Protein AF-A0A354F018-F1 (afdb_monomer)

Nearest PDB structures (foldseek):
  5jdz-assembly1_B  TM=5.581E-01  e=3.450E-02  Burkholderia glumae
  2e5w-assembly2_D  TM=5.259E-01  e=1.288E+00  Pyrococcus horikoshii OT3
  2zsu-assembly3_F  TM=4.731E-01  e=2.329E+00  Pyrococcus horikoshii
  6blk-assembly2_D  TM=5.504E-01  e=3.031E+00  Mycolicibacterium hassiacum DSM 44199
  2zsu-assembly2_C  TM=3.425E-01  e=3.031E+00  Pyrococcus horikoshii

Structure (mmCIF, N/CA/C/O backbone):
data_AF-A0A354F018-F1
#
_entry.id   AF-A0A354F018-F1
#
loop_
_atom_site.group_PDB
_atom_site.id
_atom_site.type_symbol
_atom_site.label_atom_id
_atom_site.label_alt_id
_atom_site.label_comp_id
_atom_site.label_asym_id
_atom_site.label_entity_id
_atom_site.label_seq_id
_atom_site.pdbx_PDB_ins_code
_atom_site.Cartn_x
_atom_site.Cartn_y
_atom_site.Cartn_z
_atom_site.occupancy
_atom_site.B_iso_or_equiv
_atom_site.auth_seq_id
_atom_site.auth_comp_id
_atom_site.auth_asym_id
_atom_site.auth_atom_id
_atom_site.pdbx_PDB_model_num
ATOM 1 N N . MET A 1 1 ? -12.976 4.050 -12.526 1.00 58.16 1 MET A N 1
ATOM 2 C CA . MET A 1 1 ? -12.628 2.623 -12.698 1.00 58.16 1 MET A CA 1
ATOM 3 C C . MET A 1 1 ? -13.690 1.797 -11.973 1.00 58.16 1 MET A C 1
ATOM 5 O O . MET A 1 1 ? -14.255 2.316 -11.016 1.00 58.16 1 MET A O 1
ATOM 9 N N . GLN A 1 2 ? -14.106 0.640 -12.505 1.00 62.50 2 GLN A N 1
ATOM 10 C CA . GLN A 1 2 ? -15.241 -0.119 -11.941 1.00 62.50 2 GLN A CA 1
ATOM 11 C C . GLN A 1 2 ? -14.829 -0.822 -10.639 1.00 62.50 2 GLN A C 1
ATOM 13 O O . GLN A 1 2 ? -13.669 -1.192 -10.486 1.00 62.50 2 GLN A O 1
ATOM 18 N N . ARG A 1 3 ? -15.773 -0.991 -9.702 1.00 68.31 3 ARG A N 1
ATOM 19 C CA . ARG A 1 3 ? -15.528 -1.584 -8.374 1.00 68.31 3 ARG A CA 1
ATOM 20 C C . ARG A 1 3 ? -14.882 -2.971 -8.474 1.00 68.31 3 ARG A C 1
ATOM 22 O O . ARG A 1 3 ? -13.909 -3.231 -7.779 1.00 68.31 3 ARG A O 1
ATOM 29 N N . ASP A 1 4 ? -15.370 -3.800 -9.387 1.00 71.75 4 ASP A N 1
ATOM 30 C CA . ASP A 1 4 ? -14.906 -5.180 -9.567 1.00 71.75 4 ASP A CA 1
ATOM 31 C C . ASP A 1 4 ? -13.428 -5.236 -9.994 1.00 71.75 4 ASP A C 1
ATOM 33 O O . ASP A 1 4 ? -12.655 -6.061 -9.517 1.00 71.75 4 ASP A O 1
ATOM 37 N N . GLU A 1 5 ? -12.997 -4.278 -10.814 1.00 75.25 5 GLU A N 1
ATOM 38 C CA . GLU A 1 5 ? -11.613 -4.168 -11.281 1.00 75.25 5 GLU A CA 1
ATOM 39 C C . GLU A 1 5 ? -10.645 -3.789 -10.145 1.00 75.25 5 GLU A C 1
ATOM 41 O O . GLU A 1 5 ? -9.530 -4.303 -10.065 1.00 75.25 5 GLU A O 1
ATOM 46 N N . TYR A 1 6 ? -11.086 -2.929 -9.221 1.00 78.31 6 TYR A N 1
ATOM 47 C CA . TYR A 1 6 ? -10.324 -2.595 -8.014 1.00 78.31 6 TYR A CA 1
ATOM 48 C C . TYR A 1 6 ? -10.185 -3.786 -7.070 1.00 78.31 6 TYR A C 1
ATOM 50 O O . TYR A 1 6 ? -9.115 -4.001 -6.496 1.00 78.31 6 TYR A O 1
ATOM 58 N N . GLN A 1 7 ? -11.252 -4.573 -6.920 1.00 83.00 7 GLN A N 1
ATOM 59 C CA . GLN A 1 7 ? -11.214 -5.773 -6.092 1.00 83.00 7 GLN A CA 1
ATOM 60 C C . GLN A 1 7 ? -10.211 -6.788 -6.624 1.00 83.00 7 GLN A C 1
ATOM 62 O O . GLN A 1 7 ? -9.457 -7.361 -5.842 1.00 83.00 7 GLN A O 1
ATOM 67 N N . GLU A 1 8 ? -10.167 -6.973 -7.939 1.00 85.00 8 GLU A N 1
ATOM 68 C CA . GLU A 1 8 ? -9.191 -7.848 -8.579 1.00 85.00 8 GLU A CA 1
ATOM 69 C C . GLU A 1 8 ? -7.759 -7.348 -8.391 1.00 85.00 8 GLU A C 1
ATOM 71 O O . GLU A 1 8 ? -6.894 -8.117 -7.985 1.00 85.00 8 GLU A O 1
ATOM 76 N N . MET A 1 9 ? -7.501 -6.063 -8.640 1.00 85.38 9 MET A N 1
ATOM 77 C CA . MET A 1 9 ? -6.147 -5.500 -8.596 1.00 85.38 9 MET A CA 1
ATOM 78 C C . MET A 1 9 ? -5.537 -5.461 -7.197 1.00 85.38 9 MET A C 1
ATOM 80 O O . MET A 1 9 ? -4.339 -5.687 -7.045 1.00 85.38 9 MET A O 1
ATOM 84 N N . PHE A 1 10 ? -6.351 -5.184 -6.179 1.00 88.69 10 PHE A N 1
ATOM 85 C CA . PHE A 1 10 ? -5.887 -5.074 -4.796 1.00 88.69 10 PHE A CA 1
ATOM 86 C C . PHE A 1 10 ? -6.299 -6.265 -3.923 1.00 88.69 10 PHE A C 1
ATOM 88 O O . PHE A 1 10 ? -6.150 -6.219 -2.701 1.00 88.69 10 PHE A O 1
ATOM 95 N N . GLY A 1 11 ? -6.845 -7.329 -4.522 1.00 87.75 11 GLY A N 1
ATOM 96 C CA . GLY A 1 11 ? -7.305 -8.520 -3.806 1.00 87.75 11 GLY A CA 1
ATOM 97 C C . GLY A 1 11 ? -8.306 -8.211 -2.687 1.00 87.75 11 GLY A C 1
ATOM 98 O O . GLY A 1 11 ? -8.196 -8.785 -1.603 1.00 87.75 11 GLY A O 1
ATOM 99 N N . LEU A 1 12 ? -9.229 -7.265 -2.904 1.00 90.06 12 LEU A N 1
ATOM 100 C CA . LEU A 1 12 ? -10.148 -6.791 -1.861 1.00 90.06 12 LEU A CA 1
ATOM 101 C C . LEU A 1 12 ? -11.208 -7.845 -1.543 1.00 90.06 12 LEU A C 1
ATOM 103 O O . LEU A 1 12 ? -11.985 -8.261 -2.408 1.00 90.06 12 LEU A O 1
ATOM 107 N N . SER A 1 13 ? -11.272 -8.234 -0.273 1.00 89.62 13 SER A N 1
ATOM 108 C CA . SER A 1 13 ? -12.320 -9.105 0.248 1.00 89.62 13 SER A CA 1
ATOM 109 C C . SER A 1 13 ? -13.630 -8.334 0.491 1.00 89.62 13 SER A C 1
ATOM 111 O O . SER A 1 13 ? -13.626 -7.106 0.601 1.00 89.62 13 SER A O 1
ATOM 113 N N . PRO A 1 14 ? -14.779 -9.021 0.635 1.00 88.06 14 PRO A N 1
ATOM 114 C CA . PRO A 1 14 ? -16.021 -8.370 1.054 1.00 88.06 14 PRO A CA 1
ATOM 115 C C . PRO A 1 14 ? -15.933 -7.669 2.415 1.00 88.06 14 PRO A C 1
ATOM 117 O O . PRO A 1 14 ? -16.726 -6.767 2.670 1.00 88.06 14 PRO A O 1
ATOM 120 N N . ASP A 1 15 ? -15.016 -8.088 3.290 1.00 88.19 15 ASP A N 1
ATOM 121 C CA . ASP A 1 15 ? -14.801 -7.446 4.587 1.00 88.19 15 ASP A CA 1
ATOM 122 C C . ASP A 1 15 ? -13.937 -6.188 4.459 1.00 88.19 15 ASP A C 1
ATOM 124 O O . ASP A 1 15 ? -14.271 -5.178 5.073 1.00 88.19 15 ASP A O 1
ATOM 128 N N . ASP A 1 16 ? -12.925 -6.200 3.584 1.00 90.06 16 ASP A N 1
ATOM 129 C CA . ASP A 1 16 ? -12.125 -5.009 3.251 1.00 90.06 16 ASP A CA 1
ATOM 130 C C . ASP A 1 16 ? -13.037 -3.861 2.787 1.00 90.06 16 ASP A C 1
ATOM 132 O O . ASP A 1 16 ? -12.900 -2.721 3.222 1.00 90.06 16 ASP A O 1
ATOM 136 N N . LEU A 1 17 ? -14.037 -4.181 1.957 1.00 87.69 17 LEU A N 1
ATOM 137 C CA . LEU A 1 17 ? -14.998 -3.214 1.417 1.00 87.69 17 LEU A CA 1
ATOM 138 C C . LEU A 1 17 ? -15.975 -2.626 2.446 1.00 87.69 17 LEU A C 1
ATOM 140 O O . LEU A 1 17 ? -16.698 -1.684 2.120 1.00 87.69 17 LEU A O 1
ATOM 144 N N . LYS A 1 18 ? -16.049 -3.190 3.656 1.00 89.75 18 LYS A N 1
ATOM 145 C CA . LYS A 1 18 ? -16.838 -2.621 4.760 1.00 89.75 18 LYS A CA 1
ATOM 146 C C . LYS A 1 18 ? -16.036 -1.601 5.570 1.00 89.75 18 LYS A C 1
ATOM 148 O O . LYS A 1 18 ? -16.643 -0.850 6.329 1.00 89.75 18 LYS A O 1
ATOM 153 N N . GLY A 1 19 ? -14.708 -1.624 5.451 1.00 88.38 19 GLY A N 1
ATOM 154 C CA . GLY A 1 19 ? -13.796 -0.751 6.178 1.00 88.38 19 GLY A CA 1
ATOM 155 C C . GLY A 1 19 ? -13.639 0.626 5.542 1.00 88.38 19 GLY A C 1
ATOM 156 O O . GLY A 1 19 ? -14.232 0.953 4.512 1.00 88.38 19 GLY A O 1
ATOM 157 N N . HIS A 1 20 ? -12.812 1.445 6.182 1.00 92.19 20 HIS A N 1
ATOM 158 C CA . HIS A 1 20 ? -12.466 2.774 5.701 1.00 92.19 20 HIS A CA 1
ATOM 159 C C . HIS A 1 20 ? -11.264 2.663 4.761 1.00 92.19 20 HIS A C 1
ATOM 161 O O . HIS A 1 20 ? -10.153 2.363 5.201 1.00 92.19 20 HIS A O 1
ATOM 167 N N . ILE A 1 21 ? -11.493 2.897 3.468 1.00 92.19 21 ILE A N 1
ATOM 168 C CA . ILE A 1 21 ? -10.464 2.807 2.429 1.00 92.19 21 ILE A CA 1
ATOM 169 C C . ILE A 1 21 ? -10.047 4.214 1.995 1.00 92.19 21 ILE A C 1
ATOM 171 O O . ILE A 1 21 ? -10.895 5.024 1.623 1.00 92.19 21 ILE A O 1
ATOM 175 N N . LEU A 1 22 ? -8.743 4.482 2.015 1.00 90.44 22 LEU A N 1
ATOM 176 C CA . LEU A 1 22 ? -8.129 5.646 1.385 1.00 90.44 22 LEU A CA 1
ATOM 177 C C . LEU A 1 22 ? -7.671 5.280 -0.030 1.00 90.44 22 LEU A C 1
ATOM 179 O O . LEU A 1 22 ? -6.771 4.460 -0.211 1.00 90.44 22 LEU A O 1
ATOM 183 N N . GLU A 1 23 ? -8.257 5.917 -1.037 1.00 86.50 23 GLU A N 1
ATOM 184 C CA . GLU A 1 23 ? -7.791 5.818 -2.420 1.00 86.50 23 GLU A CA 1
ATOM 185 C C . GLU A 1 23 ? -6.643 6.809 -2.658 1.00 86.50 23 GLU A C 1
ATOM 187 O O . GLU A 1 23 ? -6.711 7.972 -2.256 1.00 86.50 2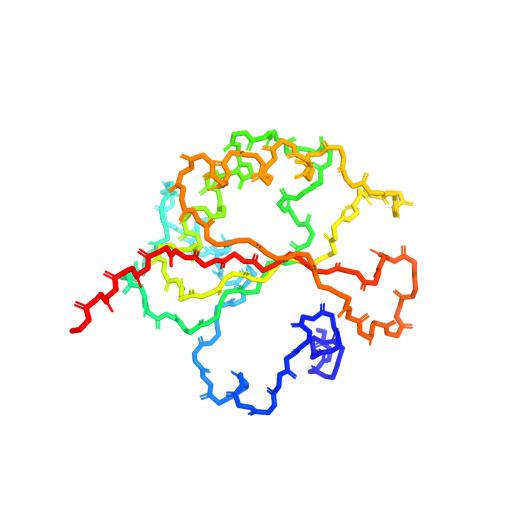3 GLU A O 1
ATOM 192 N N . TYR A 1 24 ? -5.586 6.397 -3.360 1.00 73.69 24 TYR A N 1
ATOM 193 C CA . TYR A 1 24 ? -4.441 7.277 -3.629 1.00 73.69 24 TYR A CA 1
ATOM 194 C C . TYR A 1 24 ? -4.798 8.552 -4.393 1.00 73.69 24 TYR A C 1
ATOM 196 O O . TYR A 1 24 ? -4.130 9.563 -4.216 1.00 73.69 24 TYR A O 1
ATOM 204 N N . SER A 1 25 ? -5.834 8.541 -5.238 1.00 72.69 25 SER A N 1
ATOM 205 C CA . SER A 1 25 ? -6.304 9.774 -5.882 1.00 72.69 25 SER A CA 1
ATOM 206 C C . SER A 1 25 ? -6.768 10.804 -4.858 1.00 72.69 25 SER A C 1
ATOM 208 O O . SER A 1 25 ? -6.535 11.995 -5.042 1.00 72.69 25 SER A O 1
ATOM 210 N N . ASP A 1 26 ? -7.384 10.350 -3.770 1.00 71.88 26 ASP A N 1
ATOM 211 C CA . ASP A 1 26 ? -7.836 11.218 -2.689 1.00 71.88 26 ASP A CA 1
ATOM 212 C C . ASP A 1 26 ? -6.648 11.654 -1.825 1.00 71.88 26 ASP A C 1
ATOM 214 O O . ASP A 1 26 ? -6.560 12.820 -1.447 1.00 71.88 26 ASP A O 1
ATOM 218 N N . ALA A 1 27 ? -5.676 10.761 -1.606 1.00 67.31 27 ALA A N 1
ATOM 219 C CA . ALA A 1 27 ? -4.414 11.098 -0.948 1.00 67.31 27 ALA A CA 1
ATOM 220 C C . ALA A 1 27 ? -3.602 12.150 -1.732 1.00 67.31 27 ALA A C 1
ATOM 222 O O . ALA A 1 27 ? -3.107 13.109 -1.148 1.00 67.31 27 ALA A O 1
ATOM 223 N N . LEU A 1 28 ? -3.500 12.016 -3.059 1.00 70.12 28 LEU A N 1
ATOM 224 C CA . LEU A 1 28 ? -2.783 12.957 -3.923 1.00 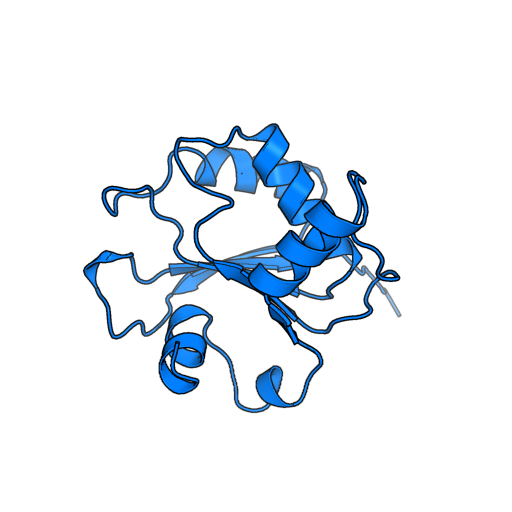70.12 28 LEU A CA 1
ATOM 225 C C . LEU A 1 28 ? -3.440 14.339 -3.907 1.00 70.12 28 LEU A C 1
ATOM 227 O O . LEU A 1 28 ? -2.750 15.339 -3.734 1.00 70.12 28 LEU A O 1
ATOM 231 N N . ARG A 1 29 ? -4.773 14.393 -4.009 1.00 69.1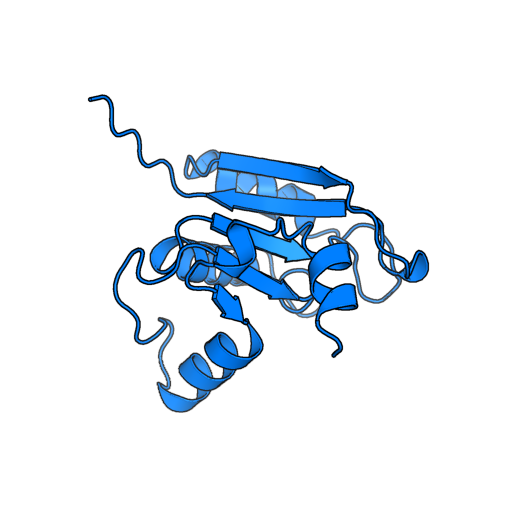2 29 ARG A N 1
ATOM 232 C CA . ARG A 1 29 ? -5.521 15.650 -3.869 1.00 69.12 29 ARG A CA 1
ATOM 233 C C . ARG A 1 29 ? -5.283 16.296 -2.509 1.00 69.12 29 ARG A C 1
ATOM 235 O O . ARG A 1 29 ? -5.072 17.501 -2.442 1.00 69.12 29 ARG A O 1
ATOM 242 N N . ALA A 1 30 ? -5.268 15.499 -1.444 1.00 61.34 30 ALA A N 1
ATOM 243 C CA . ALA A 1 30 ? -4.998 15.998 -0.104 1.00 61.34 30 ALA A CA 1
ATOM 244 C C . ALA A 1 30 ? -3.573 16.573 0.030 1.00 61.34 30 ALA A C 1
ATOM 246 O O . ALA A 1 30 ? -3.403 17.601 0.679 1.00 61.34 30 ALA A O 1
ATOM 247 N N . LEU A 1 31 ? -2.564 15.971 -0.614 1.00 65.69 31 LEU A N 1
ATOM 248 C CA . LEU A 1 31 ? -1.192 16.503 -0.654 1.00 65.69 31 LEU A CA 1
ATOM 249 C C . LEU A 1 31 ? -1.094 17.810 -1.460 1.00 65.69 31 LEU A C 1
ATOM 251 O O . LEU A 1 31 ? -0.437 18.756 -1.020 1.00 65.69 31 LEU A O 1
ATOM 255 N N . GLU A 1 32 ? -1.766 17.888 -2.613 1.00 65.12 32 GLU A N 1
ATOM 256 C CA . GLU A 1 32 ? -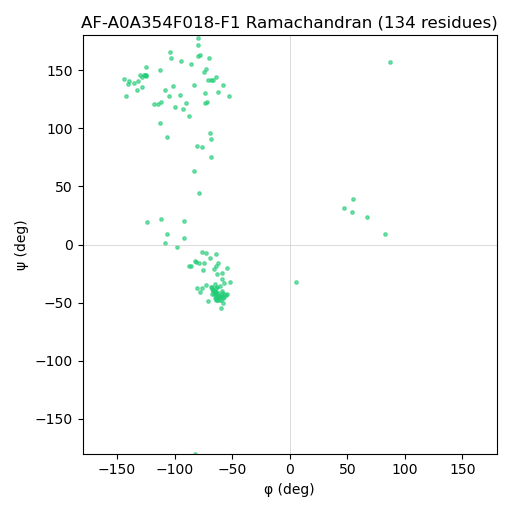1.807 19.092 -3.457 1.00 65.12 32 GLU A CA 1
ATOM 257 C C . GLU A 1 32 ? -2.501 20.267 -2.754 1.00 65.12 32 GLU A C 1
ATOM 259 O O . GLU A 1 32 ? -2.019 21.399 -2.812 1.00 65.12 32 GLU A O 1
ATOM 264 N N . GLU A 1 33 ? -3.609 20.005 -2.056 1.00 61.09 33 GLU A N 1
ATOM 265 C CA . GLU A 1 33 ? -4.357 21.014 -1.300 1.00 61.09 33 GLU A CA 1
ATOM 266 C C . GLU A 1 33 ? -3.620 21.455 -0.024 1.00 61.09 33 GLU A C 1
ATOM 268 O O . GLU A 1 33 ? -3.688 22.627 0.351 1.00 61.09 33 GLU A O 1
ATOM 273 N N . ALA A 1 34 ? -2.895 20.547 0.639 1.00 55.38 34 ALA A N 1
ATOM 274 C CA . ALA A 1 34 ? -2.225 20.839 1.906 1.00 55.38 34 ALA A CA 1
ATOM 275 C C . ALA A 1 34 ? -0.873 21.559 1.751 1.00 55.38 34 ALA A C 1
ATOM 277 O O . ALA A 1 34 ? -0.359 22.102 2.735 1.00 55.38 34 ALA A O 1
ATOM 278 N N . SER A 1 35 ? -0.272 21.594 0.550 1.00 55.97 35 SER A N 1
ATOM 279 C CA . SER A 1 35 ? 1.103 22.094 0.328 1.00 55.97 35 SER A CA 1
ATOM 280 C C . SER A 1 35 ? 2.110 21.525 1.348 1.00 55.97 35 SER A C 1
ATOM 282 O O . SER A 1 35 ? 3.046 22.204 1.767 1.00 55.97 35 SER A O 1
ATOM 284 N N . HIS A 1 36 ? 1.864 20.293 1.799 1.00 55.22 36 HIS A N 1
ATOM 285 C CA . HIS A 1 36 ? 2.556 19.639 2.907 1.00 55.22 36 HIS A CA 1
ATOM 286 C C . HIS A 1 36 ? 3.139 18.304 2.458 1.00 55.22 36 HIS A C 1
ATOM 288 O O . HIS A 1 36 ? 2.610 17.640 1.570 1.00 55.22 36 HIS A O 1
ATOM 294 N N . GLU A 1 37 ? 4.208 17.890 3.133 1.00 67.31 37 GLU A N 1
ATOM 295 C CA . GLU A 1 37 ? 4.824 16.567 2.967 1.00 67.31 37 GLU A CA 1
ATOM 296 C C . GLU A 1 37 ? 4.016 15.445 3.657 1.00 67.31 37 GLU A C 1
ATOM 298 O O . GLU A 1 37 ? 4.332 14.272 3.479 1.00 67.31 37 GLU A O 1
ATOM 303 N N . ALA A 1 38 ? 2.969 15.793 4.418 1.00 82.12 38 ALA A N 1
ATOM 304 C CA . ALA A 1 38 ? 2.134 14.870 5.186 1.00 82.12 38 ALA A CA 1
ATOM 305 C C . ALA A 1 38 ? 0.645 15.009 4.830 1.00 82.12 38 ALA A C 1
ATOM 307 O O . ALA A 1 38 ? 0.147 16.106 4.567 1.00 82.12 38 ALA A O 1
ATOM 308 N N . LEU A 1 39 ? -0.073 13.888 4.861 1.00 86.50 39 LEU A N 1
ATOM 309 C CA . LEU A 1 39 ? -1.511 13.816 4.660 1.00 86.50 39 LEU A CA 1
ATOM 310 C C . LEU A 1 39 ? -2.259 14.417 5.864 1.00 86.50 39 LEU A C 1
ATOM 312 O O . LEU A 1 39 ? -1.887 14.157 7.012 1.00 86.50 39 LEU A O 1
ATOM 316 N N . PRO A 1 40 ? -3.364 15.149 5.640 1.00 90.19 40 PRO A N 1
ATOM 317 C CA . PRO A 1 40 ? -4.155 15.790 6.691 1.00 90.19 40 PRO A CA 1
ATOM 318 C C . PRO A 1 40 ? -5.089 14.796 7.408 1.00 90.19 40 PRO A C 1
ATOM 320 O O . PRO A 1 40 ? -6.264 15.082 7.635 1.00 90.19 40 PRO A O 1
ATOM 323 N N . PHE A 1 41 ? -4.579 13.610 7.737 1.00 89.94 41 PHE A N 1
ATOM 324 C CA . PHE A 1 41 ? -5.301 12.562 8.452 1.00 89.94 41 PHE A CA 1
ATOM 325 C C . PHE A 1 41 ? -4.522 12.13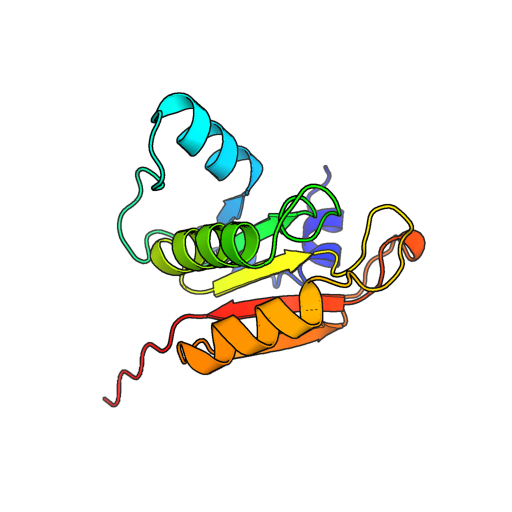5 9.694 1.00 89.94 41 PHE A C 1
ATOM 327 O O . PHE A 1 41 ? -3.286 12.096 9.684 1.00 89.94 41 PHE A O 1
ATOM 334 N N . ASP A 1 42 ? -5.254 11.784 10.746 1.00 91.31 42 ASP A N 1
ATOM 335 C CA . ASP A 1 42 ? -4.679 11.213 11.959 1.00 91.31 42 ASP A CA 1
ATOM 336 C C . ASP A 1 42 ? -4.158 9.790 11.696 1.00 91.31 42 ASP A C 1
ATOM 338 O O . ASP A 1 42 ? -4.550 9.119 10.730 1.00 91.31 42 ASP A O 1
ATOM 342 N N . ASP A 1 43 ? -3.279 9.317 12.575 1.00 91.50 43 ASP A N 1
ATOM 343 C CA . ASP A 1 43 ? -2.728 7.966 12.503 1.00 91.50 43 ASP A CA 1
ATOM 344 C C . ASP A 1 43 ? -3.848 6.911 12.537 1.00 91.50 43 ASP A C 1
ATOM 346 O O . ASP A 1 43 ? -4.787 7.001 13.330 1.00 91.50 43 ASP A O 1
ATOM 350 N N . PHE A 1 44 ? -3.733 5.888 11.687 1.00 90.88 44 PHE A N 1
ATOM 351 C CA . PHE A 1 44 ? -4.683 4.770 11.588 1.00 90.88 44 PHE A CA 1
ATOM 352 C C . PHE A 1 44 ? -6.158 5.170 11.378 1.00 90.88 44 PHE A C 1
ATOM 354 O O . PHE A 1 44 ? -7.064 4.417 11.747 1.00 90.88 44 PHE A O 1
ATOM 361 N N . THR A 1 45 ? -6.410 6.326 10.755 1.00 93.62 45 THR A N 1
ATOM 362 C CA . THR A 1 45 ? -7.751 6.762 10.321 1.00 93.62 45 THR A CA 1
ATOM 363 C C . THR A 1 45 ? -8.416 5.750 9.380 1.00 93.62 45 THR A C 1
ATOM 365 O O . THR A 1 45 ? -9.640 5.595 9.394 1.00 93.62 45 THR A O 1
ATOM 368 N N . PHE A 1 46 ? -7.618 5.057 8.565 1.00 93.69 46 PHE A N 1
ATOM 369 C CA . PHE A 1 46 ? -8.086 4.116 7.554 1.00 93.69 46 PHE A CA 1
ATOM 370 C C . PHE A 1 46 ? -7.700 2.675 7.894 1.00 93.69 46 PHE A C 1
ATOM 372 O O . PHE A 1 46 ? -6.659 2.395 8.493 1.00 93.69 46 PHE A O 1
ATOM 379 N N . ASP A 1 47 ? -8.529 1.731 7.462 1.00 93.19 47 ASP A N 1
ATOM 380 C CA . ASP A 1 47 ? -8.188 0.312 7.517 1.00 93.19 47 ASP A CA 1
ATOM 381 C C . ASP A 1 47 ? -7.225 -0.050 6.382 1.00 93.19 47 ASP A C 1
ATOM 383 O O . ASP A 1 47 ? -6.256 -0.776 6.601 1.00 93.19 47 ASP A O 1
ATOM 387 N N . LEU A 1 48 ? -7.458 0.498 5.184 1.00 93.38 48 LEU A N 1
ATOM 388 C CA . LEU A 1 48 ? -6.661 0.230 3.988 1.00 93.38 48 LEU A CA 1
ATOM 389 C C . LEU A 1 48 ? -6.333 1.515 3.229 1.00 93.38 48 LEU A C 1
ATOM 391 O O . LEU A 1 48 ? -7.205 2.353 3.025 1.00 93.38 48 LEU A O 1
ATOM 395 N N . ALA A 1 49 ? -5.104 1.624 2.731 1.00 93.19 49 ALA A N 1
ATOM 396 C CA . ALA A 1 49 ? -4.727 2.590 1.705 1.00 93.19 49 ALA A CA 1
ATOM 397 C C . ALA A 1 49 ? -4.391 1.861 0.398 1.00 93.19 49 ALA A C 1
ATOM 399 O O . ALA A 1 49 ? -3.508 1.002 0.368 1.00 93.19 49 ALA A O 1
ATOM 400 N N . LEU A 1 50 ? -5.083 2.201 -0.691 1.00 91.56 50 LEU A N 1
ATOM 401 C CA . LEU A 1 50 ?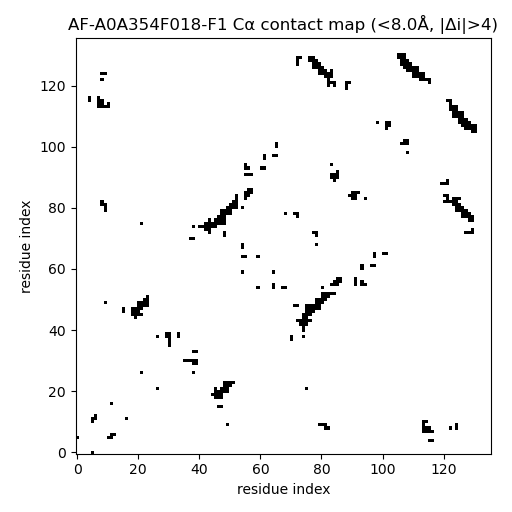 -4.862 1.607 -2.010 1.00 91.56 50 LEU A CA 1
ATOM 402 C C . LEU A 1 50 ? -4.013 2.539 -2.861 1.00 91.56 50 LEU A C 1
ATOM 404 O O . LEU A 1 50 ? -4.414 3.658 -3.178 1.00 91.56 50 LEU A O 1
ATOM 408 N N . CYS A 1 51 ? -2.840 2.057 -3.252 1.00 86.12 51 CYS A N 1
ATOM 409 C CA . CYS A 1 51 ? -1.872 2.802 -4.027 1.00 86.12 51 CYS A CA 1
ATOM 410 C C . CYS A 1 51 ? -1.714 2.205 -5.435 1.00 86.12 51 CYS A C 1
ATOM 412 O O . CYS A 1 51 ? -1.078 1.159 -5.606 1.00 86.12 51 CYS A O 1
ATOM 414 N N . PRO A 1 52 ? -2.281 2.842 -6.471 1.00 75.38 52 PRO A N 1
ATOM 415 C CA . PRO A 1 52 ? -1.992 2.499 -7.842 1.00 75.38 52 PRO A CA 1
ATOM 416 C C . PRO A 1 52 ? -0.584 2.988 -8.206 1.00 75.38 52 PRO A C 1
ATOM 418 O O . PRO A 1 52 ? -0.131 3.992 -7.674 1.00 75.38 52 PRO A O 1
ATOM 421 N N . TYR A 1 53 ? 0.062 2.286 -9.134 1.00 69.06 53 TYR A N 1
ATOM 422 C CA . TYR A 1 53 ? 1.312 2.521 -9.890 1.00 69.06 53 TYR A CA 1
ATOM 423 C C . TYR A 1 53 ? 2.254 3.716 -9.628 1.00 69.06 53 TYR A C 1
ATOM 425 O O . TYR A 1 53 ? 3.451 3.569 -9.843 1.00 69.06 53 TYR A O 1
ATOM 433 N N . ALA A 1 54 ? 1.773 4.886 -9.213 1.00 66.75 54 ALA A N 1
ATOM 434 C CA . ALA A 1 54 ? 2.530 6.121 -9.035 1.00 66.75 54 ALA A CA 1
ATOM 435 C C . ALA A 1 54 ? 3.795 5.964 -8.172 1.00 66.75 54 ALA A C 1
ATOM 437 O O . ALA A 1 54 ? 4.798 6.619 -8.440 1.00 66.75 54 ALA A O 1
ATOM 438 N N . VAL A 1 55 ? 3.784 5.063 -7.185 1.00 71.69 55 VAL A N 1
ATOM 439 C CA . VAL A 1 55 ? 4.877 4.914 -6.209 1.00 71.69 55 VAL A CA 1
ATOM 440 C C . VAL A 1 55 ? 6.066 4.076 -6.677 1.00 71.69 55 VAL A C 1
ATOM 442 O O . VAL A 1 55 ? 7.099 4.126 -6.028 1.00 71.69 55 VAL A O 1
ATOM 445 N N . LEU A 1 56 ? 5.956 3.308 -7.766 1.00 76.56 56 LEU A N 1
ATOM 446 C CA . LEU A 1 56 ? 7.037 2.428 -8.253 1.00 76.56 56 LEU A CA 1
ATOM 447 C C . LEU A 1 56 ? 7.435 2.714 -9.712 1.00 76.56 56 LEU A C 1
ATOM 449 O O . LEU A 1 56 ? 8.046 1.866 -10.365 1.00 76.56 56 LEU A O 1
ATOM 453 N N . THR A 1 57 ? 7.097 3.901 -10.224 1.00 76.75 57 THR A N 1
ATOM 454 C CA . THR A 1 57 ? 7.439 4.313 -11.595 1.00 76.75 57 THR A CA 1
ATOM 455 C C . THR A 1 57 ? 8.882 4.797 -11.732 1.00 76.75 57 THR A C 1
ATOM 457 O O . THR A 1 57 ? 9.504 5.223 -10.762 1.00 76.75 57 THR A O 1
ATOM 460 N N . ASP A 1 58 ? 9.377 4.831 -12.971 1.00 72.44 58 ASP A N 1
ATOM 461 C CA . ASP A 1 58 ? 10.725 5.306 -13.325 1.00 72.44 58 ASP A CA 1
ATOM 462 C C . ASP A 1 58 ? 10.973 6.789 -12.983 1.00 72.44 58 ASP A C 1
ATOM 464 O O . ASP A 1 58 ? 12.116 7.242 -12.960 1.00 72.44 58 ASP A O 1
ATOM 468 N N . ALA A 1 59 ? 9.909 7.559 -12.727 1.00 77.00 59 ALA A N 1
ATOM 469 C CA . ALA A 1 59 ? 9.999 8.949 -12.284 1.00 77.00 59 ALA A CA 1
ATOM 470 C C . ALA A 1 59 ? 10.321 9.081 -10.784 1.00 77.00 59 ALA A C 1
ATOM 472 O O . ALA A 1 59 ? 10.717 10.158 -10.337 1.00 77.00 59 ALA A O 1
ATOM 473 N N . GLN A 1 60 ? 10.157 8.003 -10.012 1.00 82.06 60 GLN A N 1
ATOM 474 C CA . GLN A 1 60 ? 10.383 7.994 -8.573 1.00 82.06 60 GLN A CA 1
ATOM 475 C C . GLN A 1 60 ? 11.794 7.525 -8.216 1.00 82.06 60 GLN A C 1
ATOM 477 O O . GLN A 1 60 ? 12.469 6.805 -8.948 1.00 82.06 60 GLN A O 1
ATOM 482 N N . THR A 1 61 ? 12.228 7.918 -7.024 1.00 88.38 61 THR A N 1
ATOM 483 C CA . THR A 1 61 ? 13.428 7.393 -6.366 1.00 88.38 61 THR A CA 1
ATOM 484 C C . THR A 1 61 ? 13.033 6.426 -5.255 1.00 88.38 61 THR A C 1
ATOM 486 O O . THR A 1 61 ? 11.887 6.416 -4.800 1.00 88.38 61 THR A O 1
ATOM 489 N N . VAL A 1 62 ? 13.986 5.634 -4.758 1.00 90.38 62 VAL A N 1
ATOM 490 C CA . VAL A 1 62 ? 13.749 4.761 -3.595 1.00 90.38 62 VAL A CA 1
ATOM 491 C C . VAL A 1 62 ? 13.282 5.580 -2.387 1.00 90.38 62 VAL A C 1
ATOM 493 O O . VAL A 1 62 ? 12.282 5.230 -1.769 1.00 90.38 62 VAL A O 1
ATOM 496 N N . ASP A 1 63 ? 13.931 6.712 -2.106 1.00 89.38 63 ASP A N 1
ATOM 497 C CA . ASP A 1 63 ? 13.608 7.552 -0.946 1.00 89.38 63 ASP A CA 1
ATOM 498 C C . ASP A 1 63 ? 12.214 8.178 -1.032 1.00 89.38 63 ASP A C 1
ATOM 500 O O . ASP A 1 63 ? 11.474 8.179 -0.050 1.00 89.38 63 ASP A O 1
ATOM 504 N N . THR A 1 64 ? 11.828 8.671 -2.212 1.00 87.69 64 THR A N 1
ATOM 505 C CA . THR A 1 64 ? 10.486 9.243 -2.423 1.00 87.69 64 THR A CA 1
ATOM 506 C C . THR A 1 64 ? 9.405 8.169 -2.342 1.00 87.69 64 THR A C 1
ATOM 508 O O . THR A 1 64 ? 8.354 8.400 -1.749 1.00 87.69 64 THR A O 1
ATOM 511 N N . SER A 1 65 ? 9.677 6.972 -2.869 1.00 89.38 65 SER A N 1
ATOM 512 C CA . SER A 1 65 ? 8.782 5.815 -2.754 1.00 89.38 65 SER A CA 1
ATOM 513 C C . SER A 1 65 ? 8.584 5.414 -1.292 1.00 89.38 65 SER A C 1
ATOM 515 O O . SER A 1 65 ? 7.451 5.273 -0.838 1.00 89.38 65 SER A O 1
ATOM 517 N N . LEU A 1 66 ? 9.675 5.301 -0.528 1.00 91.44 66 LEU A N 1
ATOM 518 C CA . LEU A 1 66 ? 9.626 4.998 0.901 1.00 91.44 66 LEU A CA 1
ATOM 519 C C . LEU A 1 66 ? 8.876 6.078 1.685 1.00 91.44 66 LEU A C 1
ATOM 521 O O . LEU A 1 66 ? 8.034 5.739 2.508 1.00 91.44 66 LEU A O 1
ATOM 525 N N . ALA A 1 67 ? 9.126 7.363 1.420 1.00 89.50 67 ALA A N 1
ATOM 526 C CA . ALA A 1 67 ? 8.425 8.462 2.085 1.00 89.50 67 ALA A CA 1
ATOM 527 C C . ALA A 1 67 ? 6.902 8.385 1.880 1.00 89.50 67 ALA A C 1
ATOM 529 O O . ALA A 1 67 ? 6.154 8.451 2.852 1.00 89.50 67 ALA A O 1
ATOM 530 N N . MET A 1 68 ? 6.446 8.150 0.645 1.00 88.12 68 MET A N 1
ATOM 531 C CA . MET A 1 68 ? 5.017 7.981 0.361 1.00 88.12 68 MET A CA 1
ATOM 532 C C . MET A 1 68 ? 4.427 6.756 1.063 1.00 88.12 68 MET A C 1
ATOM 534 O O . MET A 1 68 ? 3.350 6.843 1.645 1.00 88.12 68 MET A O 1
ATOM 538 N N . ILE A 1 69 ? 5.116 5.612 1.026 1.00 91.19 69 ILE A N 1
ATOM 539 C CA . ILE A 1 69 ? 4.618 4.379 1.652 1.00 91.19 69 ILE A CA 1
ATOM 540 C C . ILE A 1 69 ? 4.531 4.538 3.171 1.00 91.19 69 ILE A C 1
ATOM 542 O O . ILE A 1 69 ? 3.537 4.119 3.758 1.00 91.19 69 ILE A O 1
ATOM 546 N N . ARG A 1 70 ? 5.528 5.172 3.800 1.00 91.44 70 ARG A N 1
ATOM 547 C CA . ARG A 1 70 ? 5.517 5.481 5.238 1.00 91.44 70 ARG A CA 1
ATOM 548 C C . ARG A 1 70 ? 4.334 6.366 5.599 1.00 91.44 70 ARG A C 1
ATOM 550 O O . ARG A 1 70 ? 3.639 6.075 6.564 1.00 91.44 70 ARG A O 1
ATOM 557 N N . GLU A 1 71 ? 4.079 7.407 4.813 1.00 90.94 71 GLU A N 1
ATOM 558 C CA . GLU A 1 71 ? 2.973 8.319 5.091 1.00 90.94 71 GLU A CA 1
ATOM 559 C C . GLU A 1 71 ? 1.608 7.635 4.930 1.00 90.94 71 GLU A C 1
ATOM 561 O O . GLU A 1 71 ? 0.722 7.802 5.765 1.00 90.94 71 GLU A O 1
ATOM 566 N N . LEU A 1 72 ? 1.451 6.771 3.923 1.00 91.38 72 LEU A N 1
ATOM 567 C CA . LEU A 1 72 ? 0.251 5.942 3.787 1.00 91.38 72 LEU A CA 1
ATOM 568 C C . LEU A 1 72 ? 0.112 4.943 4.946 1.00 91.38 72 LEU A C 1
ATOM 570 O O . LEU A 1 72 ? -0.989 4.750 5.455 1.00 91.38 72 LEU A O 1
ATOM 574 N N . ALA A 1 73 ? 1.213 4.335 5.390 1.00 92.38 73 ALA A N 1
ATOM 575 C CA . ALA A 1 73 ? 1.223 3.384 6.500 1.00 92.38 73 ALA A CA 1
ATOM 576 C C . ALA A 1 73 ? 1.062 4.052 7.877 1.00 92.38 73 ALA A C 1
ATOM 578 O O . ALA A 1 73 ? 0.741 3.375 8.851 1.00 92.38 73 ALA A O 1
ATOM 579 N N . ARG A 1 74 ? 1.264 5.371 7.971 1.00 92.81 74 ARG A N 1
ATOM 580 C CA . ARG A 1 74 ? 0.927 6.166 9.155 1.00 92.81 74 ARG A CA 1
ATOM 581 C C . ARG A 1 74 ? -0.589 6.296 9.292 1.00 92.81 74 ARG A C 1
ATOM 583 O O . ARG A 1 74 ? -1.141 6.059 10.362 1.00 92.81 74 ARG A O 1
ATOM 590 N N . VAL A 1 75 ? -1.272 6.653 8.204 1.00 93.12 75 VAL A N 1
ATOM 591 C CA . VAL A 1 75 ? -2.719 6.934 8.219 1.00 93.12 75 VAL A CA 1
ATOM 592 C C . VAL A 1 75 ? -3.588 5.687 8.042 1.00 93.12 75 VAL A C 1
ATOM 594 O O . VAL A 1 75 ? -4.770 5.728 8.382 1.00 93.12 75 VAL A O 1
ATOM 597 N N . ALA A 1 76 ? -3.035 4.583 7.531 1.00 93.31 76 ALA A N 1
ATOM 598 C CA . ALA A 1 76 ? -3.753 3.333 7.294 1.00 93.31 76 ALA A CA 1
ATOM 599 C C . ALA A 1 76 ? -3.092 2.128 7.976 1.00 93.31 76 ALA A C 1
ATOM 601 O O . ALA A 1 76 ? -1.869 2.023 8.030 1.00 93.31 76 ALA A O 1
ATOM 602 N N . LYS A 1 77 ? -3.903 1.171 8.445 1.00 93.25 77 LYS A N 1
ATOM 603 C CA . LYS A 1 77 ? -3.400 -0.072 9.068 1.00 93.25 77 LYS A CA 1
ATOM 604 C C . LYS A 1 77 ? -2.635 -0.956 8.080 1.00 93.25 77 LYS A C 1
ATOM 606 O O . LYS A 1 77 ? -1.674 -1.618 8.466 1.00 93.25 77 LYS A O 1
ATOM 611 N N . GLU A 1 78 ? -3.054 -0.964 6.818 1.00 94.56 78 GLU A N 1
ATOM 612 C CA . GLU A 1 78 ? -2.392 -1.687 5.737 1.00 94.56 78 GLU A CA 1
ATOM 613 C C . GLU A 1 78 ? -2.400 -0.855 4.444 1.00 94.56 78 GLU A C 1
ATOM 615 O O . GLU A 1 78 ? -3.400 -0.246 4.071 1.00 94.56 78 GLU A O 1
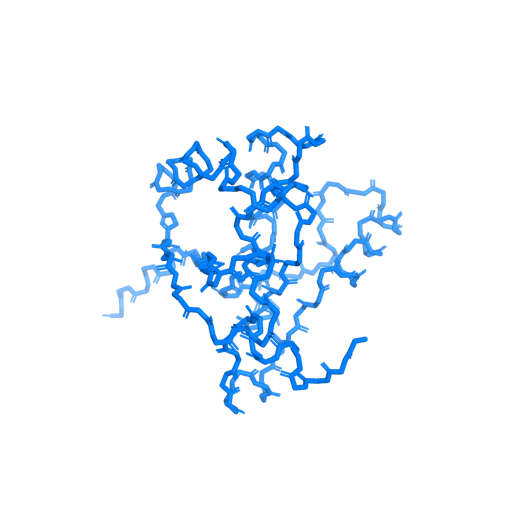ATOM 620 N N . VAL A 1 79 ? -1.278 -0.857 3.729 1.00 94.25 79 VAL A N 1
ATOM 621 C CA . VAL A 1 79 ? -1.109 -0.243 2.411 1.00 94.25 79 VAL A CA 1
ATOM 622 C C . VAL A 1 79 ? -0.992 -1.346 1.369 1.00 94.25 79 VAL A C 1
ATOM 624 O O . VAL A 1 79 ? -0.219 -2.290 1.536 1.00 94.25 79 VAL A O 1
ATOM 627 N N . ARG A 1 80 ? -1.732 -1.219 0.270 1.00 94.06 80 ARG A N 1
ATOM 628 C CA . ARG A 1 80 ? -1.696 -2.143 -0.866 1.00 94.06 80 ARG A CA 1
ATOM 629 C C . ARG A 1 80 ? -1.244 -1.411 -2.119 1.00 94.06 80 ARG A C 1
ATOM 631 O O . ARG A 1 80 ? -1.886 -0.455 -2.536 1.00 94.06 80 ARG A O 1
ATOM 638 N N . ILE A 1 81 ? -0.150 -1.860 -2.723 1.00 91.69 81 ILE A N 1
ATOM 639 C CA . ILE A 1 81 ? 0.473 -1.224 -3.887 1.00 91.69 81 ILE A CA 1
ATOM 640 C C . ILE A 1 81 ? 0.356 -2.160 -5.084 1.00 91.69 81 ILE A C 1
ATOM 642 O O . ILE A 1 81 ? 0.864 -3.283 -5.050 1.00 91.69 81 ILE A O 1
ATOM 646 N N . PHE A 1 82 ? -0.298 -1.693 -6.146 1.00 89.38 82 PHE A N 1
ATOM 647 C CA . PHE A 1 82 ? -0.442 -2.443 -7.388 1.00 89.38 82 PHE A CA 1
ATOM 648 C C . PHE A 1 82 ? -0.397 -1.525 -8.623 1.00 89.38 82 PHE A C 1
ATOM 650 O O . PHE A 1 82 ? -1.007 -0.457 -8.639 1.00 89.38 82 PHE A O 1
ATOM 657 N N . PRO A 1 83 ? 0.218 -1.963 -9.729 1.00 87.12 83 PRO A N 1
ATOM 658 C CA . PRO A 1 83 ? 1.055 -3.154 -9.837 1.00 87.12 83 PRO A CA 1
ATOM 659 C C . PRO A 1 83 ? 2.478 -2.911 -9.315 1.00 87.12 83 PRO A C 1
ATOM 661 O O . PRO A 1 83 ? 2.868 -1.778 -9.045 1.00 87.12 83 PRO A O 1
ATOM 664 N N . LEU A 1 84 ? 3.265 -3.986 -9.220 1.00 88.44 84 LEU A N 1
ATOM 665 C CA . LEU A 1 84 ? 4.695 -3.943 -8.870 1.00 88.44 84 LEU A CA 1
ATOM 666 C C . LEU A 1 84 ? 5.630 -3.849 -10.086 1.00 88.44 84 LEU A C 1
ATOM 668 O O . LEU A 1 84 ? 6.808 -4.205 -10.010 1.00 88.44 84 LEU A O 1
ATOM 672 N N . SER A 1 85 ? 5.092 -3.408 -11.221 1.00 83.25 85 SER A N 1
ATOM 673 C CA . SER A 1 85 ? 5.806 -3.272 -12.487 1.00 83.25 85 SER A CA 1
ATOM 674 C C . SER A 1 85 ? 6.169 -1.815 -12.804 1.00 83.25 85 SER A C 1
ATOM 676 O O . SER A 1 85 ? 5.590 -0.890 -12.243 1.00 83.25 85 SER A O 1
ATOM 678 N N . ASP A 1 86 ? 7.139 -1.616 -13.693 1.00 78.56 86 ASP A N 1
ATOM 679 C CA . ASP A 1 86 ? 7.454 -0.348 -14.353 1.00 78.56 86 ASP A CA 1
ATOM 680 C C . ASP A 1 86 ? 6.494 -0.074 -15.516 1.00 78.56 86 ASP A C 1
ATOM 682 O O . ASP A 1 86 ? 5.660 -0.928 -15.846 1.00 78.56 86 ASP A O 1
ATOM 686 N N . THR A 1 87 ? 6.645 1.090 -16.170 1.00 77.31 87 THR A N 1
ATOM 687 C CA . THR A 1 87 ? 5.820 1.567 -17.306 1.00 77.31 87 THR A CA 1
ATOM 688 C C . THR A 1 87 ? 5.725 0.597 -18.490 1.00 77.31 87 THR A C 1
ATOM 690 O O . THR A 1 87 ? 4.782 0.693 -19.278 1.00 77.31 87 THR A O 1
ATOM 693 N N . GLN A 1 88 ? 6.666 -0.344 -18.605 1.00 78.06 88 GLN A N 1
ATOM 694 C CA . GLN A 1 88 ? 6.744 -1.357 -19.658 1.00 78.06 88 GLN A CA 1
ATOM 695 C C . GLN A 1 88 ? 6.154 -2.711 -19.231 1.00 78.06 88 GLN A C 1
ATOM 697 O O . GLN A 1 88 ? 6.102 -3.642 -20.036 1.00 78.06 88 GLN A O 1
ATOM 702 N N . GLY A 1 89 ? 5.685 -2.832 -17.987 1.00 77.25 89 GLY A N 1
ATOM 703 C CA . GLY A 1 89 ? 5.133 -4.064 -17.427 1.00 77.25 89 GLY A CA 1
ATOM 704 C C . GLY A 1 89 ? 6.196 -5.033 -16.898 1.00 77.25 89 GLY A C 1
ATOM 705 O O . GLY A 1 89 ? 5.855 -6.164 -16.550 1.00 77.25 89 GLY A O 1
ATOM 706 N N . LEU A 1 90 ? 7.465 -4.617 -16.817 1.00 81.81 90 LEU A N 1
ATOM 707 C CA . LEU A 1 90 ? 8.541 -5.402 -16.207 1.00 81.81 90 LEU A CA 1
ATOM 708 C C . LEU A 1 90 ? 8.580 -5.152 -14.695 1.00 81.81 90 LEU A C 1
ATOM 710 O O . LEU A 1 90 ? 8.118 -4.107 -14.257 1.00 81.81 90 LEU A O 1
ATOM 714 N N . PRO A 1 91 ? 9.107 -6.067 -13.861 1.00 84.81 91 PRO A N 1
ATOM 715 C CA . PRO A 1 91 ? 9.255 -5.805 -12.429 1.00 84.81 91 PRO A CA 1
ATOM 716 C C . PRO A 1 91 ? 10.008 -4.495 -12.173 1.00 84.81 91 PRO A C 1
ATOM 7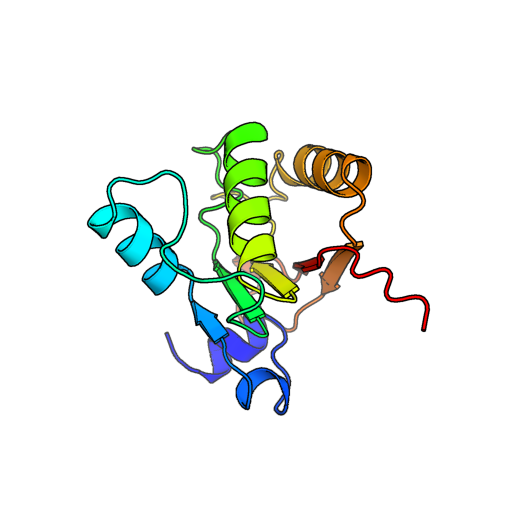18 O O . PRO A 1 91 ? 11.102 -4.305 -12.707 1.00 84.81 91 PRO A O 1
ATOM 721 N N . SER A 1 92 ? 9.434 -3.606 -11.356 1.00 88.31 92 SER A N 1
ATOM 722 C CA . SER A 1 92 ? 10.041 -2.297 -11.102 1.00 88.31 92 SER A CA 1
ATOM 723 C C . SER A 1 92 ? 11.416 -2.462 -10.439 1.00 88.31 92 SER A C 1
ATOM 725 O O . SER A 1 92 ? 11.524 -3.173 -9.431 1.00 88.31 92 SER A O 1
ATOM 727 N N . PRO A 1 93 ? 12.473 -1.783 -10.926 1.00 89.88 93 PRO A N 1
ATOM 728 C CA . PRO A 1 93 ? 13.798 -1.838 -10.306 1.00 89.88 93 PRO A CA 1
ATOM 729 C C . PRO A 1 93 ? 13.808 -1.240 -8.891 1.00 89.88 93 PRO A C 1
ATOM 731 O O . PRO A 1 93 ? 14.708 -1.538 -8.104 1.00 89.88 93 PRO A O 1
ATOM 734 N N . LEU A 1 94 ? 12.799 -0.431 -8.544 1.00 91.00 94 LEU A N 1
ATOM 735 C CA . LEU A 1 94 ? 12.628 0.146 -7.211 1.00 91.00 94 LEU A CA 1
ATOM 736 C C . LEU A 1 94 ? 12.108 -0.871 -6.188 1.00 91.00 94 LEU A C 1
ATOM 738 O O . LEU A 1 94 ? 12.332 -0.686 -4.993 1.00 91.00 94 LEU A O 1
ATOM 742 N N . LEU A 1 95 ? 11.455 -1.955 -6.629 1.00 91.06 95 LEU A N 1
ATOM 743 C CA . LEU A 1 95 ? 10.778 -2.899 -5.737 1.00 91.06 95 LEU A CA 1
ATOM 744 C C . LEU A 1 95 ? 11.730 -3.512 -4.703 1.00 91.06 95 LEU A C 1
ATOM 746 O O . LEU A 1 95 ? 11.439 -3.495 -3.511 1.00 91.06 95 LEU A O 1
ATOM 750 N N . GLY A 1 96 ? 12.876 -4.037 -5.146 1.00 93.44 96 GLY A N 1
ATOM 751 C CA . GLY A 1 96 ? 13.858 -4.666 -4.257 1.00 93.44 96 GLY A CA 1
ATOM 752 C C . GLY A 1 96 ? 14.398 -3.707 -3.185 1.00 93.44 96 GLY A C 1
ATOM 753 O O . GLY A 1 96 ? 14.297 -4.015 -1.996 1.00 93.44 96 GLY A O 1
ATOM 754 N N . PRO A 1 97 ? 14.935 -2.534 -3.571 1.00 95.38 97 PRO A N 1
ATOM 755 C CA . PRO A 1 97 ? 15.385 -1.517 -2.622 1.00 95.38 97 PRO A CA 1
ATOM 756 C C . PRO A 1 97 ? 14.293 -1.013 -1.668 1.00 95.38 97 PRO A C 1
ATOM 758 O O . PRO A 1 97 ? 14.564 -0.843 -0.482 1.00 95.38 97 PRO A O 1
ATOM 761 N N . VAL A 1 98 ? 13.060 -0.815 -2.148 1.00 94.44 98 VAL A N 1
ATOM 762 C CA . VAL A 1 98 ? 11.928 -0.392 -1.305 1.00 94.44 98 VAL A CA 1
ATOM 763 C C . VAL A 1 98 ? 11.580 -1.466 -0.276 1.00 94.44 98 VAL A C 1
ATOM 765 O O . VAL A 1 98 ? 11.450 -1.156 0.906 1.00 94.44 98 VAL A O 1
ATOM 768 N N . LEU A 1 99 ? 11.497 -2.737 -0.683 1.00 94.69 99 LEU A N 1
ATOM 769 C CA . LEU A 1 99 ? 11.283 -3.852 0.245 1.00 94.69 99 LEU A CA 1
ATOM 770 C C . LEU A 1 99 ? 12.371 -3.905 1.320 1.00 94.69 99 LEU A C 1
ATOM 772 O O . LEU A 1 99 ? 12.062 -4.122 2.491 1.00 94.69 99 LEU A O 1
ATOM 776 N N . LEU A 1 100 ? 13.634 -3.701 0.939 1.00 95.75 100 LEU A N 1
ATOM 777 C CA . LEU A 1 100 ? 14.746 -3.678 1.885 1.00 95.75 100 LEU A CA 1
ATOM 778 C C . LEU A 1 100 ? 14.605 -2.531 2.895 1.00 95.75 100 LEU A C 1
ATOM 780 O O . LEU A 1 100 ? 14.728 -2.782 4.091 1.00 95.75 100 LEU A O 1
ATOM 784 N N . GLY A 1 101 ? 14.312 -1.311 2.432 1.00 95.25 101 GLY A N 1
ATOM 785 C CA . GLY A 1 101 ? 14.121 -0.148 3.305 1.00 95.25 101 GLY A CA 1
ATOM 786 C C . GLY A 1 101 ? 12.977 -0.350 4.300 1.00 95.25 101 GLY A C 1
ATOM 787 O O . GLY A 1 101 ? 13.170 -0.203 5.504 1.00 95.25 101 GLY A O 1
ATOM 788 N N . LEU A 1 102 ? 11.820 -0.816 3.819 1.00 94.12 102 LEU A N 1
ATOM 789 C CA . LEU A 1 102 ? 10.665 -1.116 4.672 1.00 94.12 102 LEU A CA 1
ATOM 790 C C . LEU A 1 102 ? 10.988 -2.179 5.735 1.00 94.12 102 LEU A C 1
ATOM 792 O O . LEU A 1 102 ? 10.656 -1.999 6.905 1.00 94.12 102 LEU A O 1
ATOM 796 N N . ASN A 1 103 ? 11.681 -3.259 5.359 1.00 92.38 103 ASN A N 1
ATOM 797 C CA . ASN A 1 103 ? 12.102 -4.289 6.315 1.00 92.38 103 ASN A CA 1
ATOM 798 C C . ASN A 1 103 ? 13.089 -3.749 7.362 1.00 92.38 103 ASN A C 1
ATOM 800 O O . ASN A 1 103 ? 12.980 -4.097 8.534 1.00 92.38 103 ASN A O 1
ATOM 804 N N . GLN A 1 104 ? 14.043 -2.900 6.964 1.00 94.19 104 GLN A N 1
ATOM 805 C CA . GLN A 1 104 ? 14.998 -2.271 7.890 1.00 94.19 104 GLN A CA 1
ATOM 806 C C . GLN A 1 104 ? 14.312 -1.358 8.915 1.00 94.19 104 GLN A C 1
ATOM 808 O O . GLN A 1 104 ? 14.829 -1.165 10.014 1.00 94.19 104 GLN A O 1
ATOM 813 N N . GLU A 1 105 ? 13.135 -0.840 8.577 1.00 91.50 105 GLU A N 1
ATOM 814 C CA . GLU A 1 105 ? 12.288 -0.036 9.457 1.00 91.50 105 GLU A CA 1
ATOM 815 C C . GLU A 1 105 ? 11.253 -0.862 10.239 1.00 91.50 105 GLU A C 1
ATOM 817 O O . GLU A 1 105 ? 10.451 -0.299 10.981 1.00 91.50 105 GLU A O 1
ATOM 822 N N . ASN A 1 106 ? 11.303 -2.195 10.138 1.00 91.38 106 ASN A N 1
ATOM 823 C CA . ASN A 1 106 ? 10.401 -3.148 10.797 1.00 91.38 106 ASN A CA 1
ATOM 824 C C . ASN A 1 106 ? 8.943 -3.106 10.310 1.00 91.38 106 ASN A C 1
ATOM 826 O O . ASN A 1 106 ? 8.040 -3.552 11.022 1.00 91.38 106 ASN A O 1
ATOM 830 N N . TYR A 1 107 ? 8.690 -2.626 9.091 1.00 93.56 107 TYR A N 1
ATOM 831 C CA . TYR A 1 107 ? 7.393 -2.852 8.457 1.00 93.56 107 TYR A CA 1
ATOM 832 C C . TYR A 1 107 ? 7.228 -4.332 8.117 1.00 93.56 107 TYR A C 1
ATOM 834 O O . TYR A 1 107 ? 8.158 -4.992 7.646 1.00 93.56 107 TYR A O 1
ATOM 842 N N . GLY A 1 108 ? 6.013 -4.843 8.303 1.00 93.69 108 GLY A N 1
ATOM 843 C CA . GLY A 1 108 ? 5.615 -6.095 7.681 1.00 93.69 108 GLY A CA 1
ATOM 844 C C . GLY A 1 108 ? 5.379 -5.861 6.195 1.00 93.69 108 GLY A C 1
ATOM 845 O O . GLY A 1 108 ? 4.678 -4.920 5.824 1.00 93.69 108 GLY A O 1
ATOM 846 N N . VAL A 1 109 ? 5.978 -6.699 5.350 1.00 94.44 109 VAL A N 1
ATOM 847 C CA . VAL A 1 109 ? 5.793 -6.642 3.898 1.00 94.44 109 VAL A CA 1
ATOM 848 C C . VAL A 1 109 ? 5.490 -8.021 3.325 1.00 94.44 109 VAL A C 1
ATOM 850 O O . VAL A 1 109 ? 6.083 -9.020 3.729 1.00 94.44 109 VAL A O 1
ATOM 853 N N . GLU A 1 110 ? 4.584 -8.080 2.354 1.00 93.88 110 GLU A N 1
ATOM 854 C CA . GLU A 1 110 ? 4.236 -9.307 1.632 1.00 93.88 110 GLU A CA 1
ATOM 855 C C . GLU A 1 110 ? 3.995 -8.991 0.157 1.00 93.88 110 GLU A C 1
ATOM 857 O O . GLU A 1 110 ? 3.187 -8.126 -0.176 1.00 93.88 110 GLU A O 1
ATOM 862 N N . VAL A 1 111 ? 4.659 -9.725 -0.737 1.00 92.56 111 VAL A N 1
ATOM 863 C CA . VAL A 1 111 ? 4.287 -9.753 -2.156 1.00 92.56 111 VAL A CA 1
ATOM 864 C C . VAL A 1 111 ? 3.278 -10.874 -2.347 1.00 92.56 111 VAL A C 1
ATOM 866 O O . VAL A 1 111 ? 3.569 -12.029 -2.036 1.00 92.56 111 VAL A O 1
ATOM 869 N N . ARG A 1 112 ? 2.094 -10.533 -2.851 1.00 90.19 112 ARG A N 1
ATOM 870 C CA . ARG A 1 112 ? 0.973 -11.457 -2.998 1.00 90.19 112 ARG A CA 1
ATOM 871 C C . ARG A 1 112 ? 0.424 -11.431 -4.413 1.00 90.19 112 ARG A C 1
ATOM 873 O O . ARG A 1 112 ? 0.184 -10.358 -4.964 1.00 90.19 112 ARG A O 1
ATOM 880 N N . ASP A 1 113 ? 0.163 -12.614 -4.958 1.00 87.69 113 ASP A N 1
ATOM 881 C CA . ASP A 1 113 ? -0.527 -12.743 -6.235 1.00 87.69 113 ASP A CA 1
ATOM 882 C C . ASP A 1 113 ? -1.985 -12.268 -6.132 1.00 87.69 113 ASP A C 1
ATOM 884 O O . ASP A 1 113 ? -2.690 -12.531 -5.153 1.00 87.69 113 ASP A O 1
ATOM 888 N N . VAL A 1 114 ? -2.446 -11.596 -7.179 1.00 84.06 114 VAL A N 1
ATOM 889 C CA . VAL A 1 114 ? -3.796 -11.076 -7.350 1.00 84.06 114 VAL A CA 1
ATOM 890 C C . VAL A 1 114 ? -4.372 -11.533 -8.686 1.00 84.06 114 VAL A C 1
ATOM 892 O O . VAL A 1 114 ? -3.678 -11.638 -9.702 1.00 84.06 114 VAL A O 1
ATOM 895 N N . THR A 1 115 ? -5.672 -11.803 -8.690 1.00 71.62 115 THR A N 1
ATOM 896 C CA . THR A 1 115 ? -6.403 -12.297 -9.860 1.00 71.62 115 THR A CA 1
ATOM 897 C C . THR A 1 115 ? -6.795 -11.128 -10.762 1.00 71.62 115 THR A C 1
ATOM 899 O O . THR A 1 115 ? -7.970 -10.827 -10.924 1.00 71.62 115 THR A O 1
ATOM 902 N N . SER A 1 116 ? -5.811 -10.421 -11.319 1.00 62.84 116 SER A N 1
ATOM 903 C CA . SER A 1 116 ? -6.074 -9.323 -12.254 1.00 62.84 116 SER A CA 1
ATOM 904 C C . SER A 1 116 ? -6.529 -9.875 -13.607 1.00 62.84 116 SER A C 1
ATOM 906 O O . SER A 1 116 ? -5.773 -10.582 -14.278 1.00 62.84 116 SER A O 1
ATOM 908 N N . SER A 1 117 ? -7.724 -9.493 -14.067 1.00 60.16 117 SER A N 1
ATOM 909 C CA . SER A 1 117 ? -8.185 -9.749 -15.443 1.00 60.16 117 SER A CA 1
ATOM 910 C C . SER A 1 117 ? -7.351 -9.032 -16.520 1.00 60.16 117 SER A C 1
ATOM 912 O O . SER A 1 117 ? -7.505 -9.306 -17.713 1.00 60.16 117 SER A O 1
ATOM 914 N N . ARG A 1 118 ? -6.425 -8.140 -16.125 1.00 58.66 118 ARG A N 1
ATOM 915 C CA . ARG A 1 118 ? -5.475 -7.449 -17.009 1.00 58.66 118 ARG A CA 1
ATOM 916 C C . ARG A 1 118 ? -4.053 -8.009 -16.845 1.00 58.66 118 ARG A C 1
ATOM 918 O O . ARG A 1 118 ? -3.286 -7.491 -16.030 1.00 58.66 118 ARG A O 1
ATOM 925 N N . PRO A 1 119 ? -3.649 -9.002 -17.659 1.00 51.69 119 PRO A N 1
ATOM 926 C CA . PRO A 1 119 ? -2.352 -9.672 -17.522 1.00 51.69 119 PRO A CA 1
ATOM 927 C C . PRO A 1 119 ? -1.143 -8.766 -17.810 1.00 51.69 119 PRO A C 1
ATOM 929 O O . PRO A 1 119 ? -0.042 -9.046 -17.350 1.00 51.69 119 PRO A O 1
ATOM 932 N N . SER A 1 120 ? -1.325 -7.658 -18.538 1.00 55.06 120 SER A N 1
ATOM 933 C CA . SER A 1 120 ? -0.224 -6.799 -19.004 1.00 55.06 120 SER A CA 1
ATOM 934 C C . SER A 1 120 ? 0.439 -5.947 -17.919 1.00 55.06 120 SER A C 1
ATOM 936 O O . SER A 1 120 ? 1.409 -5.259 -18.212 1.00 55.06 120 SER A O 1
ATOM 938 N N . LYS A 1 121 ? -0.105 -5.919 -16.698 1.00 56.50 121 LYS A N 1
ATOM 939 C CA . LYS A 1 121 ? 0.413 -5.091 -15.599 1.00 56.50 121 LYS A CA 1
ATOM 940 C C . LYS A 1 121 ? 1.107 -5.902 -14.506 1.00 56.50 121 LYS A C 1
ATOM 942 O O . LYS A 1 121 ? 1.614 -5.319 -13.558 1.00 56.50 121 LYS A O 1
ATOM 947 N N . GLY A 1 122 ? 1.190 -7.221 -14.657 1.00 64.62 122 GLY A N 1
ATOM 948 C CA . GLY A 1 122 ? 1.625 -8.119 -13.595 1.00 64.62 122 GLY A CA 1
ATOM 949 C C . GLY A 1 122 ? 0.458 -8.541 -12.706 1.00 64.62 122 GLY A C 1
ATOM 950 O O . GLY A 1 122 ? -0.590 -7.898 -12.654 1.00 64.62 122 GLY A O 1
ATOM 951 N N . ASN A 1 123 ? 0.639 -9.672 -12.042 1.00 76.94 123 ASN A N 1
ATOM 952 C CA . ASN A 1 123 ? -0.367 -10.346 -11.231 1.00 76.94 123 ASN A CA 1
ATOM 953 C C . ASN A 1 123 ? -0.006 -10.308 -9.744 1.00 76.94 123 ASN A C 1
ATOM 955 O O . ASN A 1 123 ? -0.472 -11.165 -9.013 1.00 76.94 123 ASN A O 1
ATOM 959 N N . ALA A 1 124 ? 0.831 -9.368 -9.304 1.00 86.38 124 ALA A N 1
ATOM 960 C CA . ALA A 1 124 ? 1.289 -9.289 -7.923 1.00 86.38 124 ALA A CA 1
ATOM 961 C C . ALA A 1 124 ? 1.127 -7.877 -7.358 1.00 86.38 124 ALA A C 1
ATOM 963 O O . ALA A 1 124 ? 1.291 -6.879 -8.063 1.00 86.38 124 ALA A O 1
ATOM 964 N N . MET A 1 125 ? 0.828 -7.826 -6.067 1.00 91.88 125 MET A N 1
ATOM 965 C CA . MET A 1 125 ? 0.620 -6.635 -5.257 1.00 91.88 125 MET A CA 1
ATOM 966 C C . MET A 1 125 ? 1.534 -6.702 -4.033 1.00 91.88 125 MET A C 1
ATOM 968 O O . MET A 1 125 ? 1.773 -7.778 -3.486 1.00 91.88 125 MET A O 1
ATOM 972 N N . LEU A 1 126 ? 2.023 -5.551 -3.582 1.00 93.75 126 LEU A N 1
ATOM 973 C CA . LEU A 1 126 ? 2.756 -5.423 -2.326 1.00 93.75 126 LEU A CA 1
ATOM 974 C C . LEU A 1 126 ? 1.788 -4.989 -1.230 1.00 93.75 126 LEU A C 1
ATOM 976 O O . LEU A 1 126 ? 1.080 -3.997 -1.386 1.00 93.75 126 LEU A O 1
ATOM 980 N N . ARG A 1 127 ? 1.782 -5.717 -0.120 1.00 95.00 127 ARG A N 1
ATOM 981 C CA . ARG A 1 127 ? 1.139 -5.334 1.136 1.00 95.00 127 ARG A CA 1
ATOM 982 C C . ARG A 1 127 ? 2.201 -4.817 2.089 1.00 95.00 127 ARG A C 1
ATOM 984 O O . ARG A 1 127 ? 3.262 -5.430 2.201 1.00 95.00 127 ARG A O 1
ATOM 991 N N . VAL A 1 128 ? 1.902 -3.723 2.773 1.00 95.19 128 VAL A N 1
ATOM 992 C CA . VAL A 1 128 ? 2.757 -3.118 3.796 1.00 95.19 128 VAL A CA 1
ATOM 993 C C . VAL A 1 128 ? 1.897 -2.816 5.013 1.00 95.19 128 VAL A C 1
ATOM 995 O O . VAL A 1 128 ? 0.823 -2.245 4.869 1.00 95.19 128 VAL A O 1
ATOM 998 N N . TRP A 1 129 ? 2.344 -3.170 6.209 1.00 93.06 129 TRP A N 1
ATOM 999 C CA . TRP A 1 129 ? 1.677 -2.780 7.450 1.00 93.06 129 TRP A CA 1
ATOM 1000 C C . TRP A 1 129 ? 2.719 -2.416 8.500 1.00 93.06 129 TRP A C 1
ATOM 1002 O O . TRP A 1 129 ? 3.780 -3.041 8.597 1.00 93.06 129 TRP A O 1
ATOM 1012 N N . ALA A 1 130 ? 2.438 -1.370 9.273 1.00 79.50 130 ALA A N 1
ATOM 1013 C CA . ALA A 1 130 ? 3.293 -0.992 10.387 1.00 79.50 130 ALA A CA 1
ATOM 1014 C C . ALA A 1 130 ? 3.295 -2.111 11.440 1.00 79.50 130 ALA A C 1
ATOM 1016 O O . ALA A 1 130 ? 2.268 -2.753 11.685 1.00 79.50 130 ALA A O 1
ATOM 1017 N N . GLN A 1 131 ? 4.433 -2.344 12.099 1.00 63.78 131 GLN A N 1
ATOM 1018 C CA . GLN A 1 131 ? 4.448 -3.191 13.288 1.00 63.78 131 GLN A CA 1
ATOM 1019 C C . GLN A 1 131 ? 3.700 -2.482 14.427 1.00 63.78 131 GLN A C 1
ATOM 1021 O O . GLN A 1 131 ? 4.292 -1.797 15.257 1.00 63.78 131 GLN A O 1
ATOM 1026 N N . GLN A 1 132 ? 2.393 -2.713 14.541 1.00 55.88 132 GLN A N 1
ATOM 1027 C CA . GLN A 1 132 ? 1.788 -2.775 15.866 1.00 55.88 132 GLN A CA 1
ATOM 1028 C C . GLN A 1 132 ? 2.165 -4.129 16.469 1.00 55.88 132 GLN A C 1
ATOM 1030 O O . GLN A 1 132 ? 1.410 -5.096 16.428 1.00 55.88 132 GLN A O 1
ATOM 1035 N N . CYS A 1 133 ? 3.354 -4.199 17.071 1.00 44.66 133 CYS A N 1
ATOM 1036 C CA . CYS A 1 133 ? 3.577 -5.143 18.159 1.00 44.66 133 CYS A CA 1
ATOM 1037 C C . CYS A 1 133 ? 2.733 -4.680 19.355 1.00 44.66 133 CYS A C 1
ATOM 1039 O O . CYS A 1 133 ? 3.253 -4.126 20.318 1.00 44.66 133 CYS A O 1
ATOM 1041 N N . GLN A 1 134 ? 1.416 -4.892 19.302 1.00 45.59 134 GLN A N 1
ATOM 1042 C CA . GLN A 1 134 ? 0.638 -5.012 20.527 1.00 45.59 134 GLN A CA 1
ATOM 1043 C C . GLN A 1 134 ? 0.839 -6.436 21.028 1.00 45.59 134 GLN A C 1
ATOM 1045 O O . GLN A 1 134 ? 0.067 -7.342 20.726 1.00 45.59 134 GLN A O 1
ATOM 1050 N N . VAL A 1 135 ? 1.928 -6.641 21.769 1.00 42.00 135 VAL A N 1
ATOM 1051 C CA . VAL A 1 135 ? 1.977 -7.769 22.694 1.00 42.00 135 VAL A CA 1
ATOM 1052 C C . VAL A 1 135 ? 0.982 -7.415 23.797 1.00 42.00 135 VAL A C 1
ATOM 1054 O O . VAL A 1 135 ? 1.287 -6.603 24.668 1.00 42.00 135 VAL A O 1
ATOM 1057 N N . SER A 1 136 ? -0.244 -7.919 23.662 1.00 43.03 136 SER A N 1
ATOM 1058 C CA . SER A 1 136 ? -1.249 -7.932 24.728 1.00 43.03 136 SER A CA 1
ATOM 1059 C C . SER A 1 136 ? -0.788 -8.796 25.892 1.00 43.03 136 SER A C 1
ATOM 1061 O O . SER A 1 136 ? -0.280 -9.904 25.590 1.00 43.03 136 SER A O 1
#

Radius of gyration: 14.32 Å; Cα contacts (8 Å, |Δi|>4): 233; chains: 1; bounding box: 32×35×44 Å

Solvent-accessible surface area (backbone atoms only — not comparable to full-atom values): 7444 Å² total; per-residue (Å²): 134,61,69,69,59,51,28,23,49,67,60,53,47,82,66,60,73,71,50,46,70,43,49,42,72,61,52,51,51,42,29,68,75,59,78,43,100,58,67,96,60,57,74,53,72,20,52,31,26,43,35,60,46,76,62,43,29,87,90,51,50,56,68,59,28,46,51,52,50,51,54,44,31,44,27,6,53,29,28,39,36,27,42,56,22,26,97,84,37,45,76,20,83,45,50,63,60,38,54,50,54,40,48,77,70,53,34,47,72,45,82,41,80,28,74,39,94,54,72,74,41,48,48,38,24,39,40,36,26,57,67,78,80,72,81,124

Mean predicted aligned error: 6.46 Å

Secondary structure (DSSP, 8-state):
--HHHHHHHHT--TTGGGS-EEEHHHHHHHHHHHTSSS-SS-TT-EEEEEEEGGGGSTT--HHHHHHHHHHHHHHEEEEEEE--B-TTSSBPTTHHHHHHHHHHTT-EEEEEE---S-GGG-SEEEEEE-------

Foldseek 3Di:
DDPVQLCQFQVDDPVLVVWFEAEVVNQVVQCVVVVDLAGPAAFALTQEYEAEDPLQEPVDDLVRSLSVLVRRQRHHQKYKYPDCAYPQLHRRPSNVSNVVVLVVVVWDKDWDAGRRPDPSNDRIMMMTGHPPPPPD

Sequence (136 aa):
MQRDEYQEMFG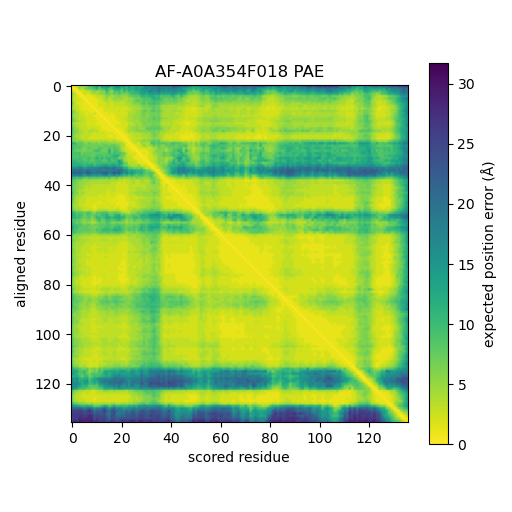LSPDDLKGHILEYSDALRALEEASHEALPFDDFTFDLALCPYAVLTDAQTVDTSLAMIRELARVAKEVRIFPLSDTQGLPSPLLGPVLLGLNQENYGVEVRDVTSSRPSKGNAMLRVWAQQCQVS

pLDDT: mean 81.76, std 13.54, range [42.0, 95.75]